Protein AF-A0A535THK3-F1 (afdb_monomer_lite)

Secondary structure (DSSP, 8-state):
-HHHHSSSSPPPHHHHHHHHHHHHHHGGG---SSTTHHHHHHHHHHHHHHHHHHHHSTT--GGGHHHHHHHHHHHHHHHHTTTT-------

Radius of gyration: 14.89 Å; chains: 1; bounding box: 39×20×38 Å

Sequence (91 aa):
MAEKLAGEAAIDAETFNAACFMLTRSLEEIEFAVPEAAPLIRRLLRVCGRVAIDMGVESSSADVWPNTREMAIEWINEALGGLDYEARPQS

Structure (mmCIF, N/CA/C/O backbone):
data_AF-A0A535THK3-F1
#
_entry.id   AF-A0A535THK3-F1
#
loop_
_atom_site.group_PDB
_atom_site.id
_atom_site.type_symbol
_atom_site.label_atom_id
_atom_site.label_alt_id
_atom_site.label_comp_id
_atom_site.label_asym_id
_atom_site.label_entity_id
_atom_site.label_seq_id
_atom_site.pdbx_PDB_ins_code
_atom_site.Cartn_x
_atom_site.Cartn_y
_atom_site.Cartn_z
_atom_site.occupancy
_atom_site.B_iso_or_equiv
_atom_site.auth_seq_id
_atom_site.auth_comp_id
_atom_site.auth_asym_id
_atom_site.auth_atom_id
_atom_site.pdbx_PDB_model_num
ATOM 1 N N . MET A 1 1 ? -10.705 -4.202 -16.615 1.00 55.09 1 MET A N 1
ATOM 2 C CA . MET A 1 1 ? -9.694 -4.144 -15.530 1.00 55.09 1 MET A CA 1
ATOM 3 C C . MET A 1 1 ? -9.683 -5.438 -14.726 1.00 55.09 1 MET A C 1
ATOM 5 O O . MET A 1 1 ? -8.628 -6.046 -14.651 1.00 55.09 1 MET A O 1
ATOM 9 N N . ALA A 1 2 ? -10.840 -5.924 -14.252 1.00 55.69 2 ALA A N 1
ATOM 10 C CA . ALA A 1 2 ? -10.965 -7.277 -13.691 1.00 55.69 2 ALA A CA 1
ATOM 11 C C . ALA A 1 2 ? -10.479 -8.378 -14.662 1.00 55.69 2 ALA A C 1
ATOM 13 O O . ALA A 1 2 ? -9.697 -9.227 -14.269 1.00 55.69 2 ALA A O 1
ATOM 14 N N . GLU A 1 3 ? -10.816 -8.293 -15.955 1.00 51.56 3 GLU A N 1
ATOM 15 C CA . GLU A 1 3 ? -10.311 -9.233 -16.978 1.00 51.56 3 GLU A CA 1
ATOM 16 C C . GLU A 1 3 ? -8.792 -9.154 -17.221 1.00 51.56 3 GLU A C 1
ATOM 18 O O . GLU A 1 3 ? -8.195 -10.147 -17.612 1.00 51.56 3 GLU A O 1
ATOM 23 N N . LYS A 1 4 ? -8.141 -8.008 -16.954 1.00 54.09 4 LYS A N 1
ATOM 24 C CA . LYS A 1 4 ? -6.670 -7.884 -17.024 1.00 54.09 4 LYS A CA 1
ATOM 25 C C . LYS A 1 4 ? -5.985 -8.495 -15.798 1.00 54.09 4 LYS A C 1
ATOM 27 O O . LYS A 1 4 ? -4.877 -8.985 -15.919 1.00 54.09 4 LYS A O 1
ATOM 32 N N . LEU A 1 5 ? -6.648 -8.472 -14.640 1.00 54.84 5 LEU A N 1
ATOM 33 C CA . LEU A 1 5 ? -6.206 -9.183 -13.434 1.00 54.84 5 LEU A CA 1
ATOM 34 C C . LEU A 1 5 ? -6.472 -10.699 -13.525 1.00 54.84 5 LEU A C 1
ATOM 36 O O . LEU A 1 5 ? -5.815 -11.467 -12.833 1.00 54.84 5 LEU A O 1
ATOM 40 N N . ALA A 1 6 ? -7.425 -11.120 -14.364 1.00 58.69 6 ALA A N 1
ATOM 41 C CA . ALA A 1 6 ? -7.815 -12.517 -14.578 1.00 58.69 6 ALA A CA 1
ATOM 42 C C . ALA A 1 6 ? -7.198 -13.163 -15.838 1.00 58.69 6 ALA A C 1
ATOM 44 O O . ALA A 1 6 ? -7.411 -14.351 -16.074 1.00 58.69 6 ALA A O 1
ATOM 45 N N . GLY A 1 7 ? -6.472 -12.398 -16.659 1.00 53.16 7 GLY A N 1
ATOM 46 C CA . GLY A 1 7 ? -5.822 -12.868 -17.884 1.00 53.16 7 GLY A CA 1
ATOM 47 C C . GLY A 1 7 ? -4.319 -13.093 -17.700 1.00 53.16 7 GLY A C 1
ATOM 48 O O . GLY A 1 7 ? -3.685 -12.413 -16.904 1.00 53.16 7 GLY A O 1
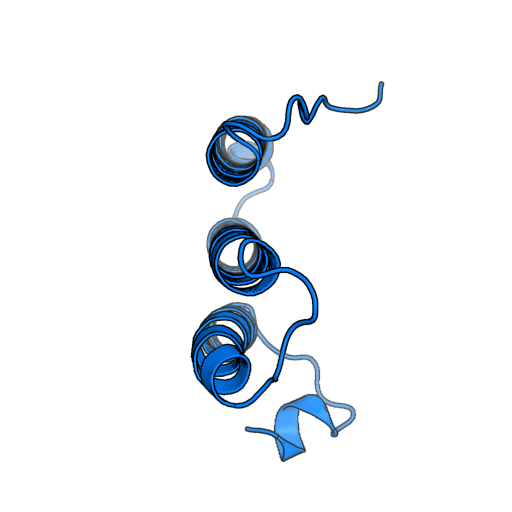ATOM 49 N N . GLU A 1 8 ? -3.737 -14.008 -18.480 1.00 57.59 8 GLU A N 1
ATOM 50 C CA . GLU A 1 8 ? -2.310 -14.400 -18.453 1.00 57.59 8 GLU A CA 1
ATOM 51 C C . GLU A 1 8 ? -1.302 -13.274 -18.788 1.00 57.59 8 GLU A C 1
ATOM 53 O O . GLU A 1 8 ? -0.092 -13.499 -18.749 1.00 57.59 8 GLU A O 1
ATOM 58 N N . ALA A 1 9 ? -1.755 -12.065 -19.133 1.00 65.62 9 ALA A N 1
ATOM 59 C CA . ALA A 1 9 ? -0.868 -10.954 -19.470 1.00 65.62 9 ALA A CA 1
ATOM 60 C C . ALA A 1 9 ? -0.322 -10.268 -18.206 1.00 65.62 9 ALA A C 1
ATOM 62 O O . ALA A 1 9 ? -1.080 -9.907 -17.307 1.00 65.62 9 ALA A O 1
ATOM 63 N N . ALA A 1 10 ? 0.993 -10.035 -18.167 1.00 77.31 10 ALA A N 1
ATOM 64 C CA . ALA A 1 10 ? 1.630 -9.287 -17.088 1.00 77.31 10 ALA A CA 1
ATOM 65 C C . ALA A 1 10 ? 1.034 -7.872 -16.971 1.00 77.31 10 ALA A C 1
ATOM 67 O O . ALA A 1 10 ? 0.861 -7.170 -17.970 1.00 77.31 10 ALA A O 1
ATOM 68 N N . ILE A 1 11 ? 0.726 -7.458 -15.743 1.00 87.38 11 ILE A N 1
ATOM 69 C CA . ILE A 1 11 ? 0.273 -6.099 -15.434 1.00 87.38 11 ILE A CA 1
ATOM 70 C C . ILE A 1 11 ? 1.481 -5.171 -15.280 1.00 87.38 11 ILE A C 1
ATOM 72 O O . ILE A 1 11 ? 2.443 -5.511 -14.593 1.00 87.38 11 ILE A O 1
ATOM 76 N N . ASP A 1 12 ? 1.432 -4.001 -15.918 1.00 91.25 12 ASP A N 1
ATOM 77 C CA . ASP A 1 12 ? 2.432 -2.948 -15.721 1.00 91.25 12 ASP A CA 1
ATOM 78 C C . ASP A 1 12 ? 2.241 -2.221 -14.373 1.00 91.25 12 ASP A C 1
ATOM 80 O O . ASP A 1 12 ? 1.215 -2.360 -13.694 1.00 91.25 12 ASP A O 1
ATOM 84 N N . ALA A 1 13 ? 3.251 -1.445 -13.970 1.00 92.94 13 ALA A N 1
ATOM 85 C CA . ALA A 1 13 ? 3.271 -0.729 -12.694 1.00 92.94 13 ALA A CA 1
ATOM 86 C C . ALA A 1 13 ? 2.112 0.271 -12.538 1.00 92.94 13 ALA A C 1
ATOM 88 O O . ALA A 1 13 ? 1.541 0.408 -11.452 1.00 92.94 13 ALA A O 1
ATOM 89 N N . GLU A 1 14 ? 1.730 0.945 -13.623 1.00 93.50 14 GLU A N 1
ATOM 90 C CA . GLU A 1 14 ? 0.622 1.902 -13.635 1.00 93.50 14 GLU A CA 1
ATOM 91 C C . GLU A 1 14 ? -0.719 1.202 -13.406 1.00 93.50 14 GLU A C 1
ATOM 93 O O . GLU A 1 14 ? -1.517 1.627 -12.564 1.00 93.50 14 GLU A O 1
ATOM 98 N N . THR A 1 15 ? -0.938 0.081 -14.092 1.00 93.69 15 THR A N 1
ATOM 99 C CA . THR A 1 15 ? -2.114 -0.775 -13.935 1.00 93.69 15 THR A CA 1
ATOM 100 C C . THR A 1 15 ? -2.171 -1.365 -12.530 1.00 93.69 15 THR A C 1
ATOM 102 O O . THR A 1 15 ? -3.251 -1.402 -11.936 1.00 93.69 15 THR A O 1
ATOM 105 N N . PHE A 1 16 ? -1.034 -1.783 -11.965 1.00 94.62 16 PHE A N 1
ATOM 106 C CA . PHE A 1 16 ? -0.959 -2.271 -10.588 1.00 94.62 16 PHE A CA 1
ATOM 107 C C . PHE A 1 16 ? -1.348 -1.181 -9.579 1.00 94.62 16 PHE A C 1
ATOM 109 O O . PHE A 1 16 ? -2.227 -1.395 -8.745 1.00 94.62 16 PHE A O 1
ATOM 116 N N . ASN A 1 17 ? -0.763 0.016 -9.680 1.00 94.88 17 ASN A N 1
ATOM 117 C CA . ASN A 1 17 ? -1.098 1.139 -8.803 1.00 94.88 17 ASN A CA 1
ATOM 118 C C . ASN A 1 17 ? -2.578 1.547 -8.927 1.00 94.88 17 ASN A C 1
ATOM 120 O O . ASN A 1 17 ? -3.256 1.772 -7.921 1.00 94.88 17 ASN A O 1
ATOM 124 N N . ALA A 1 18 ? -3.114 1.570 -10.151 1.00 94.38 18 ALA A N 1
ATOM 125 C CA . ALA A 1 18 ? -4.535 1.803 -10.382 1.00 94.38 18 ALA A CA 1
ATOM 126 C C . ALA A 1 18 ? -5.405 0.712 -9.733 1.00 94.38 18 ALA A C 1
ATOM 128 O O . ALA A 1 18 ? -6.455 1.020 -9.167 1.00 94.38 18 ALA A O 1
ATOM 129 N N . ALA A 1 19 ? -4.977 -0.554 -9.771 1.00 95.56 19 ALA A N 1
ATOM 130 C CA . ALA A 1 19 ? -5.679 -1.650 -9.109 1.00 95.56 19 ALA A CA 1
ATOM 131 C C . ALA A 1 19 ? -5.669 -1.485 -7.584 1.00 95.56 19 ALA A C 1
ATOM 133 O O . ALA A 1 19 ? -6.728 -1.599 -6.968 1.00 95.56 19 ALA A O 1
ATOM 134 N N . CYS A 1 20 ? -4.530 -1.128 -6.980 1.00 95.88 20 CYS A N 1
ATOM 135 C CA . CYS A 1 20 ? -4.454 -0.802 -5.553 1.00 95.88 20 CYS A CA 1
ATOM 136 C C . CYS A 1 20 ? -5.449 0.301 -5.172 1.00 95.88 20 CYS A C 1
ATOM 138 O O . CYS A 1 20 ? -6.186 0.146 -4.200 1.00 95.88 20 CYS A O 1
ATOM 140 N N . PHE A 1 21 ? -5.524 1.379 -5.961 1.00 94.12 21 PHE A N 1
ATOM 141 C CA . PHE A 1 21 ? -6.494 2.452 -5.742 1.00 94.12 21 PHE A CA 1
ATOM 142 C C . PHE A 1 21 ? -7.942 1.957 -5.841 1.00 94.12 21 PHE A C 1
ATOM 144 O O . PHE A 1 21 ? -8.744 2.234 -4.951 1.00 94.12 21 PHE A O 1
ATOM 151 N N . MET A 1 22 ? -8.286 1.190 -6.876 1.00 95.06 22 MET A N 1
ATOM 152 C CA . MET A 1 22 ? -9.636 0.641 -7.033 1.00 95.06 22 MET A CA 1
ATOM 153 C C . MET A 1 22 ? -10.030 -0.261 -5.859 1.00 95.06 22 MET A C 1
ATOM 155 O O . MET A 1 22 ? -11.130 -0.116 -5.326 1.00 95.06 22 MET A O 1
ATOM 159 N N . LEU A 1 23 ? -9.115 -1.116 -5.392 1.00 95.69 23 LEU A N 1
ATOM 160 C CA . LEU A 1 23 ? -9.337 -1.969 -4.224 1.00 95.69 23 LEU A CA 1
ATOM 161 C C . LEU A 1 23 ? -9.650 -1.151 -2.966 1.00 95.69 23 LEU A C 1
ATOM 163 O O . LEU A 1 23 ? -10.490 -1.575 -2.180 1.00 95.69 23 LEU A O 1
ATOM 167 N N . THR A 1 24 ? -9.072 0.048 -2.793 1.00 94.06 24 THR A N 1
ATOM 168 C CA . THR A 1 24 ? -9.399 0.904 -1.634 1.00 94.06 24 THR A CA 1
ATOM 169 C C . THR A 1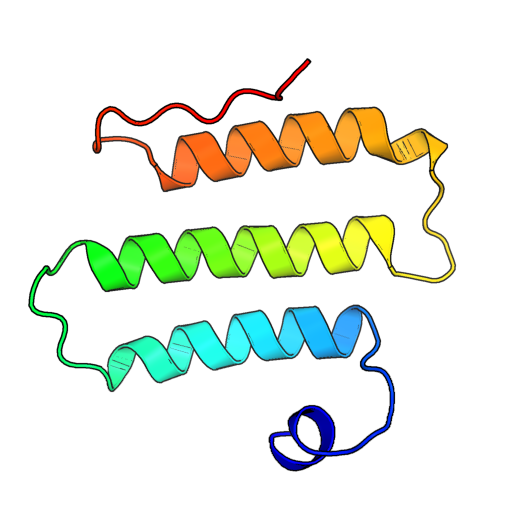 24 ? -10.872 1.306 -1.561 1.00 94.06 24 THR A C 1
ATOM 171 O O . THR A 1 24 ? -11.391 1.507 -0.458 1.00 94.06 24 THR A O 1
ATOM 174 N N . ARG A 1 25 ? -11.538 1.405 -2.720 1.00 90.44 25 ARG A N 1
ATOM 175 C CA . ARG A 1 25 ? -12.970 1.706 -2.829 1.00 90.44 25 ARG A CA 1
ATOM 176 C C . ARG A 1 25 ? -13.807 0.471 -2.531 1.00 90.44 25 ARG A C 1
ATOM 178 O O . ARG A 1 25 ? -14.762 0.566 -1.776 1.00 90.44 25 ARG A O 1
ATOM 185 N N . SER A 1 26 ? -13.397 -0.695 -3.031 1.00 92.56 26 SER A N 1
ATOM 186 C CA . SER A 1 26 ? -14.069 -1.970 -2.740 1.00 92.56 26 SER A CA 1
ATOM 187 C C . SER A 1 26 ? -14.093 -2.310 -1.246 1.00 92.56 26 SER A C 1
ATOM 189 O O . SER A 1 26 ? -14.992 -3.009 -0.796 1.00 92.56 26 SER A O 1
ATOM 191 N N . LEU A 1 27 ? -13.159 -1.777 -0.448 1.00 93.31 27 LEU A N 1
ATOM 192 C CA . LEU A 1 27 ? -13.187 -1.926 1.014 1.00 93.31 27 LEU A CA 1
ATOM 193 C C . LEU A 1 27 ? -14.408 -1.269 1.679 1.00 93.31 27 LEU A C 1
ATOM 195 O O . LEU A 1 27 ? -14.695 -1.595 2.824 1.00 93.31 27 LEU A O 1
ATOM 199 N N . GLU A 1 28 ? -15.102 -0.333 1.019 1.00 86.81 28 GLU A N 1
ATOM 200 C CA . GLU A 1 28 ? -16.343 0.272 1.539 1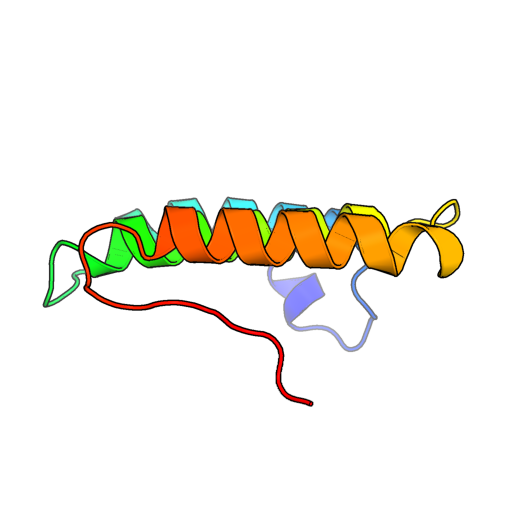.00 86.81 28 GLU A CA 1
ATOM 201 C C . GLU A 1 28 ? -17.516 -0.715 1.543 1.00 86.81 28 GLU A C 1
ATOM 203 O O . GLU A 1 28 ? -18.458 -0.540 2.310 1.00 86.81 28 GLU A O 1
ATOM 208 N N . GLU A 1 29 ? -17.445 -1.758 0.718 1.00 90.62 29 GLU A N 1
ATOM 209 C CA . GLU A 1 29 ? -18.501 -2.762 0.557 1.00 90.62 29 GLU A CA 1
ATOM 210 C C . GLU A 1 29 ? -18.299 -3.981 1.472 1.00 90.62 29 GLU A C 1
ATOM 212 O O . GLU A 1 29 ? -19.150 -4.867 1.526 1.00 90.62 29 GLU A O 1
ATOM 217 N N . ILE A 1 30 ? -17.176 -4.043 2.195 1.00 94.06 30 ILE A N 1
ATOM 218 C CA . ILE A 1 30 ? -16.843 -5.151 3.092 1.00 94.06 30 ILE A CA 1
ATOM 219 C C . ILE A 1 30 ? -17.254 -4.797 4.520 1.00 94.06 30 ILE A C 1
ATOM 221 O O . ILE A 1 30 ? -16.798 -3.806 5.093 1.00 94.06 30 ILE A O 1
ATOM 225 N N . GLU A 1 31 ? -18.055 -5.665 5.133 1.00 93.81 31 GLU A N 1
ATOM 226 C CA . GLU A 1 31 ? -18.392 -5.574 6.551 1.00 93.81 31 GLU A CA 1
ATOM 227 C C . GLU A 1 31 ? -17.275 -6.205 7.396 1.00 93.81 31 GLU A C 1
ATOM 229 O O . GLU A 1 31 ? -17.200 -7.420 7.588 1.00 93.81 31 GLU A O 1
ATOM 234 N N . PHE A 1 32 ? -16.344 -5.374 7.864 1.00 93.38 32 PHE A N 1
ATOM 235 C CA . PHE A 1 32 ? -15.246 -5.828 8.714 1.00 93.38 32 PHE A CA 1
ATOM 236 C C . PHE A 1 32 ? -15.704 -6.022 10.162 1.00 93.38 32 PHE A C 1
ATOM 238 O O . PHE A 1 32 ? -16.309 -5.135 10.757 1.00 93.38 32 PHE A O 1
ATOM 245 N N . ALA A 1 33 ? -15.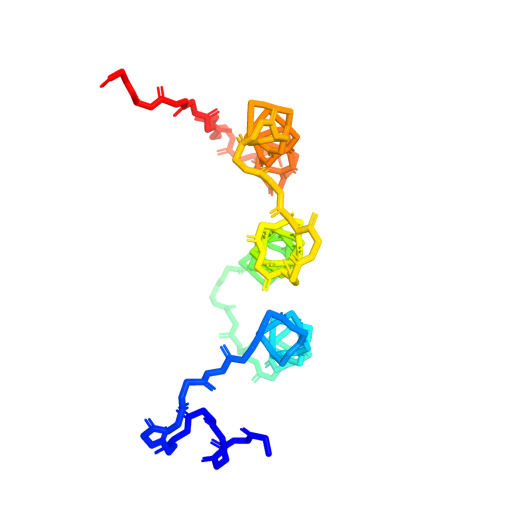303 -7.142 10.771 1.00 94.56 33 ALA A N 1
ATOM 246 C CA . ALA A 1 33 ? -15.510 -7.392 12.200 1.00 94.56 33 ALA A CA 1
ATOM 247 C C . ALA A 1 33 ? -14.730 -6.419 13.111 1.00 94.56 33 ALA A C 1
ATOM 249 O O . ALA A 1 33 ? -15.061 -6.272 14.285 1.00 94.56 33 ALA A O 1
ATOM 250 N N . VAL A 1 34 ? -13.688 -5.773 12.575 1.00 90.62 34 VAL A N 1
ATOM 251 C CA . VAL A 1 34 ? -12.810 -4.826 13.274 1.00 90.62 34 VAL A CA 1
ATOM 252 C C . VAL A 1 34 ? -12.793 -3.507 12.483 1.00 90.62 34 VAL A C 1
ATOM 254 O O . VAL A 1 34 ? -12.309 -3.509 11.346 1.00 90.62 34 VAL A O 1
ATOM 257 N N . PRO A 1 35 ? -13.308 -2.389 13.033 1.00 84.06 35 PRO A N 1
ATOM 258 C CA . PRO A 1 35 ? -13.411 -1.106 12.323 1.00 84.06 35 PRO A CA 1
ATOM 259 C C . PRO A 1 35 ? -12.079 -0.559 11.788 1.00 84.06 35 PRO A C 1
ATOM 261 O O . PRO A 1 35 ? -12.040 0.124 10.763 1.00 84.06 35 PRO A O 1
ATOM 264 N N . GLU A 1 36 ? -10.974 -0.878 12.457 1.00 85.56 36 GLU A N 1
ATOM 265 C CA . GLU A 1 36 ? -9.620 -0.435 12.127 1.00 85.56 36 GLU A CA 1
ATOM 266 C C . GLU A 1 36 ? -9.046 -1.131 10.880 1.00 85.56 36 GLU A C 1
ATOM 268 O O . GLU A 1 36 ? -8.099 -0.625 10.270 1.00 85.56 36 GLU A O 1
ATOM 273 N N . ALA A 1 37 ? -9.632 -2.258 10.454 1.00 89.88 37 ALA A N 1
ATOM 274 C CA . ALA A 1 37 ? -9.121 -3.056 9.343 1.00 89.88 37 ALA A CA 1
ATOM 275 C C . ALA A 1 37 ? -9.182 -2.306 8.003 1.00 89.88 37 ALA A C 1
ATOM 277 O O . ALA A 1 37 ? -8.186 -2.252 7.280 1.00 89.88 37 ALA A O 1
ATOM 278 N N . ALA A 1 38 ? -10.316 -1.679 7.668 1.00 91.69 38 ALA A N 1
ATOM 279 C CA . ALA A 1 38 ? -10.454 -0.991 6.384 1.00 91.69 38 ALA A CA 1
ATOM 280 C C . ALA A 1 38 ? -9.476 0.198 6.241 1.00 91.69 38 ALA A C 1
ATOM 282 O O . ALA A 1 38 ? -8.791 0.276 5.219 1.00 91.69 38 ALA A O 1
ATOM 283 N N . PRO A 1 39 ? -9.336 1.113 7.226 1.00 88.75 39 PRO A N 1
ATOM 284 C CA . PRO A 1 39 ? -8.312 2.158 7.187 1.00 88.75 39 PRO A CA 1
ATOM 285 C C . PRO A 1 39 ? -6.882 1.620 7.054 1.00 88.75 39 PRO A C 1
ATOM 287 O O . PRO A 1 39 ? -6.107 2.173 6.273 1.00 88.75 39 PRO A O 1
ATOM 290 N N . LEU A 1 40 ? -6.536 0.540 7.765 1.00 89.88 40 LEU A N 1
ATOM 291 C CA . LEU A 1 40 ? -5.213 -0.083 7.677 1.00 89.88 40 LEU A CA 1
ATOM 292 C C . LEU A 1 40 ? -4.935 -0.615 6.265 1.00 89.88 40 LEU A C 1
ATOM 294 O O . LEU A 1 40 ? -3.928 -0.252 5.655 1.00 89.88 40 LEU A O 1
ATOM 298 N N . ILE A 1 41 ? -5.852 -1.410 5.705 1.00 93.62 41 ILE A N 1
ATOM 299 C CA . ILE A 1 41 ? -5.695 -1.985 4.362 1.00 93.62 41 ILE A CA 1
ATOM 300 C C . ILE A 1 41 ? -5.583 -0.872 3.309 1.00 93.62 41 ILE A C 1
ATOM 302 O O . ILE A 1 41 ? -4.736 -0.958 2.421 1.00 93.62 41 ILE A O 1
ATOM 306 N N . ARG A 1 42 ? -6.364 0.216 3.427 1.00 92.88 42 ARG A N 1
ATOM 307 C CA . ARG A 1 42 ? -6.250 1.381 2.525 1.00 92.88 42 ARG A CA 1
ATOM 308 C C . ARG A 1 42 ? -4.847 1.982 2.527 1.00 92.88 42 ARG A C 1
ATOM 310 O O . ARG A 1 42 ? -4.322 2.300 1.460 1.00 92.88 42 ARG A O 1
ATOM 317 N N . ARG A 1 43 ? -4.240 2.146 3.706 1.00 91.38 43 ARG A N 1
ATOM 318 C CA . ARG A 1 43 ? -2.881 2.693 3.826 1.00 91.38 43 ARG A CA 1
ATOM 319 C C . ARG A 1 43 ? -1.847 1.744 3.221 1.00 91.38 43 ARG A C 1
ATOM 321 O O . ARG A 1 43 ? -1.017 2.194 2.439 1.00 91.38 43 ARG A O 1
ATOM 328 N N . LEU A 1 44 ? -1.952 0.442 3.488 1.00 93.88 44 LEU A N 1
ATOM 329 C CA . LEU A 1 44 ? -1.038 -0.559 2.928 1.00 93.88 44 LEU A CA 1
ATOM 330 C C . LEU A 1 44 ? -1.131 -0.647 1.397 1.00 93.88 44 LEU A C 1
ATOM 332 O O . LEU A 1 44 ? -0.107 -0.626 0.722 1.00 93.88 44 LEU A O 1
ATOM 336 N N . LEU A 1 45 ? -2.342 -0.648 0.829 1.00 95.56 45 LEU A N 1
ATOM 337 C CA . LEU A 1 45 ? -2.539 -0.643 -0.627 1.00 95.56 45 LEU A CA 1
ATOM 338 C C . LEU A 1 45 ? -1.915 0.589 -1.293 1.00 95.56 45 LEU A C 1
ATOM 340 O O . LEU A 1 45 ? -1.359 0.482 -2.386 1.00 95.56 45 LEU A O 1
ATOM 344 N N . ARG A 1 46 ? -1.960 1.752 -0.631 1.00 93.00 46 ARG A N 1
ATOM 345 C CA . ARG A 1 46 ? -1.292 2.965 -1.117 1.00 93.00 46 ARG A CA 1
ATOM 346 C C . ARG A 1 46 ? 0.228 2.795 -1.172 1.00 93.00 46 ARG A C 1
ATOM 348 O O . ARG A 1 46 ? 0.835 3.225 -2.150 1.00 93.00 46 ARG A O 1
ATOM 355 N N . VAL A 1 47 ? 0.828 2.164 -0.161 1.00 94.31 47 VAL A N 1
ATOM 356 C CA . VAL A 1 47 ? 2.267 1.854 -0.162 1.00 94.31 47 VAL A CA 1
ATOM 357 C C . VAL A 1 47 ? 2.610 0.903 -1.305 1.00 94.31 47 VAL A C 1
ATOM 359 O O . VAL A 1 47 ? 3.525 1.189 -2.072 1.00 94.31 47 VAL A O 1
ATOM 362 N N . CYS A 1 48 ? 1.842 -0.177 -1.478 1.00 94.81 48 CYS A N 1
ATOM 363 C CA . CYS A 1 48 ? 2.061 -1.141 -2.558 1.00 94.81 48 CYS A CA 1
ATOM 364 C C . CYS A 1 48 ? 2.048 -0.476 -3.940 1.00 94.81 48 CYS A C 1
ATOM 366 O O . CYS A 1 48 ? 2.963 -0.689 -4.733 1.00 94.81 48 CYS A O 1
ATOM 368 N N . GLY A 1 49 ? 1.038 0.354 -4.220 1.00 94.25 49 GLY A N 1
ATOM 369 C CA . GLY A 1 49 ? 0.933 1.059 -5.497 1.00 94.25 49 GLY A CA 1
ATOM 370 C C . GLY A 1 49 ? 2.099 2.018 -5.746 1.00 94.25 49 GLY A C 1
ATOM 371 O O . GLY A 1 49 ? 2.631 2.073 -6.854 1.00 94.25 49 GLY A O 1
ATOM 372 N N . ARG A 1 50 ? 2.556 2.728 -4.706 1.00 91.44 50 ARG A N 1
ATOM 373 C CA . ARG A 1 50 ? 3.689 3.654 -4.815 1.00 91.44 50 ARG A CA 1
ATOM 374 C C . ARG A 1 50 ? 5.008 2.935 -5.085 1.00 91.44 50 ARG A C 1
ATOM 376 O O . ARG A 1 50 ? 5.717 3.340 -5.997 1.00 91.44 50 ARG A O 1
ATOM 383 N N . VAL A 1 51 ? 5.300 1.855 -4.359 1.00 93.44 51 VAL A N 1
ATOM 384 C CA . VAL A 1 51 ? 6.513 1.049 -4.585 1.00 93.44 51 VAL A CA 1
ATOM 385 C C . VAL A 1 51 ? 6.533 0.476 -6.003 1.00 93.44 51 VAL A C 1
ATOM 387 O O . VAL A 1 51 ? 7.577 0.489 -6.650 1.00 93.44 51 VAL A O 1
ATOM 390 N N . ALA A 1 52 ? 5.383 0.018 -6.511 1.00 92.88 52 ALA A N 1
ATOM 391 C CA . ALA A 1 52 ? 5.278 -0.476 -7.880 1.00 92.88 52 ALA A CA 1
ATOM 392 C C . ALA A 1 52 ? 5.617 0.608 -8.915 1.00 92.88 52 ALA A C 1
ATOM 394 O O . ALA A 1 52 ? 6.348 0.321 -9.855 1.00 92.88 52 ALA A O 1
ATOM 395 N N . ILE A 1 53 ? 5.142 1.846 -8.735 1.00 91.56 53 ILE A N 1
ATOM 396 C CA . ILE A 1 53 ? 5.508 2.969 -9.615 1.00 91.56 53 ILE A CA 1
ATOM 397 C C . ILE A 1 53 ? 6.993 3.301 -9.507 1.00 91.56 53 ILE A C 1
ATOM 399 O O . ILE A 1 53 ? 7.665 3.384 -10.528 1.00 91.56 53 ILE A O 1
ATOM 403 N N . ASP A 1 54 ? 7.513 3.466 -8.293 1.00 89.00 54 ASP A N 1
ATOM 404 C CA . ASP A 1 54 ? 8.888 3.932 -8.096 1.00 89.00 54 ASP A CA 1
ATOM 405 C C . ASP A 1 54 ? 9.918 2.929 -8.650 1.00 89.00 54 ASP A C 1
ATOM 407 O O . ASP A 1 54 ? 10.987 3.329 -9.116 1.00 89.00 54 ASP A O 1
ATOM 411 N N . MET A 1 55 ? 9.577 1.634 -8.677 1.00 90.44 55 MET A N 1
ATOM 412 C CA . MET A 1 55 ? 10.484 0.557 -9.096 1.00 90.44 55 MET A CA 1
ATOM 413 C C . MET A 1 55 ? 10.133 -0.126 -10.423 1.00 90.44 55 MET A C 1
ATOM 415 O O . MET A 1 55 ? 10.952 -0.890 -10.929 1.00 90.44 55 MET A O 1
ATOM 419 N N . GLY A 1 56 ? 8.934 0.085 -10.964 1.00 85.62 56 GLY A N 1
ATOM 420 C CA . GLY A 1 56 ? 8.398 -0.705 -12.076 1.00 85.62 56 GLY A CA 1
ATOM 421 C C . GLY A 1 56 ? 8.133 0.069 -13.365 1.00 85.62 56 GLY A C 1
ATOM 422 O O . GLY A 1 56 ? 7.595 -0.520 -14.303 1.00 85.62 56 GLY A O 1
ATOM 423 N N . VAL A 1 57 ? 8.474 1.360 -13.434 1.00 87.69 57 VAL A N 1
ATOM 424 C CA . VAL A 1 57 ? 8.423 2.130 -14.690 1.00 87.69 57 VAL A CA 1
ATOM 425 C C . VAL A 1 57 ? 9.757 2.033 -15.434 1.00 87.69 57 VAL A C 1
ATOM 427 O O . VAL A 1 57 ? 10.793 1.758 -14.839 1.00 87.69 57 VAL A O 1
ATOM 430 N N . GLU A 1 58 ? 9.759 2.270 -16.747 1.00 83.19 58 GLU A N 1
ATOM 431 C CA . GLU A 1 58 ? 10.949 2.077 -17.599 1.00 83.19 58 GLU A CA 1
ATOM 432 C C . GLU A 1 58 ? 12.165 2.917 -17.159 1.00 83.19 58 GLU A C 1
ATOM 434 O O . GLU A 1 58 ? 13.309 2.505 -17.332 1.00 83.19 58 GLU A O 1
ATOM 439 N N . SER A 1 59 ? 11.927 4.076 -16.540 1.00 83.25 59 SER A N 1
ATOM 440 C CA . SER A 1 59 ? 12.975 4.951 -16.004 1.00 83.25 59 SER A CA 1
ATOM 441 C C . SER A 1 59 ? 13.474 4.566 -14.605 1.00 83.25 59 SER A C 1
ATOM 443 O O . SER A 1 59 ? 14.347 5.252 -14.071 1.00 83.25 59 SER A O 1
ATOM 445 N N . SER A 1 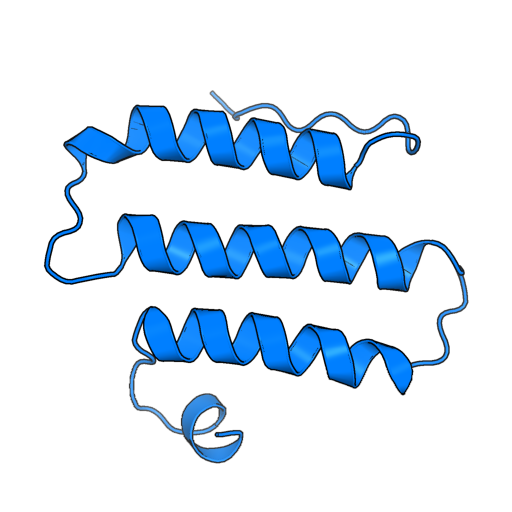60 ? 12.903 3.540 -13.971 1.00 87.75 60 SER A N 1
ATOM 446 C CA . SER A 1 60 ? 13.309 3.105 -12.634 1.00 87.75 60 SER A CA 1
ATOM 447 C C . SER A 1 60 ? 14.710 2.491 -12.666 1.00 87.75 60 SER A C 1
ATOM 449 O O . SER A 1 60 ? 15.038 1.681 -13.530 1.00 87.75 60 SER A O 1
ATOM 451 N N . SER A 1 61 ? 15.540 2.855 -11.687 1.00 87.38 61 SER A N 1
ATOM 452 C CA . SER A 1 61 ? 16.872 2.275 -11.486 1.00 87.38 61 SER A CA 1
ATOM 453 C C . SER A 1 61 ? 16.955 1.594 -10.125 1.00 87.38 61 SER A C 1
ATOM 455 O O . SER A 1 61 ? 16.432 2.101 -9.130 1.00 87.38 61 SER A O 1
ATOM 457 N N . ALA A 1 62 ? 17.685 0.479 -10.066 1.00 87.94 62 ALA A N 1
ATOM 458 C CA . ALA A 1 62 ? 18.025 -0.191 -8.814 1.00 87.94 62 ALA A CA 1
ATOM 459 C C . ALA A 1 62 ? 18.821 0.717 -7.857 1.00 87.94 62 ALA A C 1
ATOM 461 O O . ALA A 1 62 ? 18.740 0.533 -6.645 1.00 87.94 62 ALA A O 1
ATOM 462 N N . ASP A 1 63 ? 19.519 1.735 -8.369 1.00 90.06 63 ASP A N 1
ATOM 463 C CA . ASP A 1 63 ? 20.260 2.704 -7.550 1.00 90.06 63 ASP A CA 1
ATOM 464 C C . ASP A 1 63 ? 19.342 3.558 -6.660 1.00 90.06 63 ASP A C 1
ATOM 466 O O . ASP A 1 63 ? 19.783 4.101 -5.648 1.00 90.06 63 ASP A O 1
ATOM 470 N N . VAL A 1 64 ? 18.056 3.673 -7.012 1.00 86.31 64 VAL A N 1
ATOM 471 C CA . VAL A 1 64 ? 17.052 4.420 -6.234 1.00 86.31 64 VAL A CA 1
ATOM 472 C C . VAL A 1 64 ? 16.468 3.562 -5.105 1.00 86.31 64 VAL A C 1
ATOM 474 O O . VAL A 1 64 ? 15.938 4.099 -4.130 1.00 86.31 64 VAL A O 1
ATOM 477 N N . TRP A 1 65 ? 16.628 2.233 -5.175 1.00 88.31 65 TRP A N 1
ATOM 478 C CA . TRP A 1 65 ? 16.038 1.292 -4.222 1.00 88.31 65 TRP A CA 1
ATOM 479 C C . TRP A 1 65 ? 16.357 1.587 -2.751 1.00 88.31 65 TRP A C 1
ATOM 481 O O . TRP A 1 65 ? 15.426 1.507 -1.953 1.00 88.31 65 TRP A O 1
ATOM 491 N N . PRO A 1 66 ? 17.593 1.946 -2.339 1.00 88.44 66 PRO A N 1
ATOM 492 C CA . PRO A 1 66 ? 17.866 2.262 -0.937 1.00 88.44 66 PRO A CA 1
ATOM 493 C C . PRO A 1 66 ? 16.934 3.345 -0.378 1.00 88.44 66 PRO A C 1
ATOM 495 O O . PRO A 1 66 ? 16.376 3.166 0.701 1.00 88.44 66 PRO A O 1
ATOM 498 N N . ASN A 1 67 ? 16.683 4.403 -1.156 1.00 86.62 67 ASN A N 1
ATOM 499 C CA . ASN A 1 67 ? 15.780 5.488 -0.779 1.00 86.62 67 ASN A CA 1
ATOM 500 C C . ASN A 1 67 ? 14.313 5.026 -0.789 1.00 86.62 67 ASN A C 1
ATOM 502 O O . ASN A 1 67 ? 13.599 5.179 0.199 1.00 86.62 67 ASN A O 1
ATOM 506 N N . THR A 1 68 ? 13.869 4.369 -1.867 1.00 89.19 68 THR A N 1
ATOM 507 C CA . THR A 1 68 ? 12.499 3.831 -1.953 1.00 89.19 68 THR A CA 1
ATOM 508 C C . THR A 1 68 ? 12.198 2.855 -0.816 1.00 89.19 68 THR A C 1
ATOM 510 O O . THR A 1 68 ? 11.094 2.857 -0.278 1.00 89.19 68 THR A O 1
ATOM 513 N N . ARG A 1 69 ? 13.175 2.038 -0.411 1.00 89.88 69 ARG A N 1
ATOM 514 C CA . ARG A 1 69 ? 13.062 1.102 0.710 1.00 89.88 69 ARG A CA 1
ATOM 515 C C . ARG A 1 69 ? 12.893 1.829 2.039 1.00 89.88 69 ARG A C 1
ATOM 517 O O . ARG A 1 69 ? 12.035 1.427 2.818 1.00 89.88 69 ARG A O 1
ATOM 524 N N . GLU A 1 70 ? 13.698 2.854 2.307 1.00 90.81 70 GLU A N 1
ATOM 525 C CA . GLU A 1 70 ? 13.570 3.669 3.523 1.00 90.81 70 GLU A CA 1
ATOM 526 C C . GLU A 1 70 ? 12.191 4.335 3.587 1.00 90.81 70 GLU A C 1
ATOM 528 O O . GLU A 1 70 ? 11.455 4.117 4.550 1.00 90.81 70 GLU A O 1
ATOM 533 N N . MET A 1 71 ? 11.773 5.006 2.510 1.00 90.75 71 MET A N 1
ATOM 534 C CA . MET A 1 71 ? 10.454 5.642 2.421 1.00 90.75 71 MET A CA 1
ATOM 535 C C . MET A 1 71 ? 9.301 4.635 2.553 1.00 90.75 71 MET A C 1
ATOM 537 O O . MET A 1 71 ? 8.311 4.901 3.231 1.00 90.75 71 MET A O 1
ATOM 541 N N . ALA A 1 72 ? 9.419 3.451 1.945 1.00 91.44 72 ALA A N 1
ATOM 542 C CA . ALA A 1 72 ? 8.406 2.406 2.063 1.00 91.44 72 ALA A CA 1
ATOM 543 C C . ALA A 1 72 ? 8.257 1.909 3.506 1.00 91.44 72 ALA A C 1
ATOM 545 O O . ALA A 1 72 ? 7.134 1.703 3.963 1.00 91.44 72 ALA A O 1
ATOM 546 N N . ILE A 1 73 ? 9.366 1.737 4.232 1.00 91.56 73 ILE A N 1
ATOM 547 C CA . ILE A 1 73 ? 9.342 1.344 5.647 1.00 91.56 73 ILE A CA 1
ATOM 548 C C . ILE A 1 73 ? 8.693 2.440 6.495 1.00 91.56 73 ILE A C 1
ATOM 550 O O . ILE A 1 73 ? 7.845 2.126 7.331 1.00 91.56 73 ILE A O 1
ATOM 554 N N . GLU A 1 74 ? 9.032 3.709 6.260 1.00 90.69 74 GLU A N 1
ATOM 555 C CA . GLU A 1 74 ? 8.395 4.847 6.933 1.00 90.69 74 GLU A CA 1
ATOM 556 C C . GLU A 1 74 ? 6.879 4.844 6.715 1.00 90.69 74 GLU A C 1
ATOM 558 O O . GLU A 1 74 ? 6.123 4.863 7.684 1.00 90.69 74 GLU A O 1
ATOM 563 N N . TRP A 1 75 ? 6.411 4.703 5.472 1.00 91.69 75 TRP A N 1
ATOM 564 C CA . TRP A 1 75 ? 4.975 4.661 5.188 1.00 91.69 75 TRP A CA 1
ATOM 565 C C . TRP A 1 75 ? 4.266 3.446 5.786 1.00 91.69 75 TRP A C 1
ATOM 567 O O . TRP A 1 75 ? 3.104 3.549 6.182 1.00 91.69 75 TRP A O 1
ATOM 577 N N . ILE A 1 76 ? 4.929 2.287 5.853 1.00 90.62 76 ILE A N 1
ATOM 578 C CA . ILE A 1 76 ? 4.374 1.110 6.533 1.00 90.62 76 ILE A CA 1
ATOM 579 C C . ILE A 1 76 ? 4.250 1.396 8.030 1.00 90.62 76 ILE A C 1
ATOM 581 O O . ILE A 1 76 ? 3.199 1.136 8.607 1.00 90.62 76 ILE A O 1
ATOM 585 N N . ASN A 1 77 ? 5.273 1.975 8.655 1.00 90.44 77 ASN A N 1
ATOM 586 C CA . ASN A 1 77 ? 5.227 2.347 10.068 1.00 90.44 77 ASN A CA 1
ATOM 587 C C . ASN A 1 77 ? 4.143 3.392 10.355 1.00 90.44 77 ASN A C 1
ATOM 589 O O . ASN A 1 77 ? 3.393 3.247 11.316 1.00 90.44 77 ASN A O 1
ATOM 593 N N . GLU A 1 78 ? 3.977 4.391 9.489 1.00 86.94 78 GLU A N 1
ATOM 594 C CA . GLU A 1 78 ? 2.858 5.336 9.558 1.00 86.94 78 GLU A CA 1
ATOM 595 C C . GLU A 1 78 ? 1.502 4.632 9.409 1.00 86.94 78 GLU A C 1
ATOM 597 O O . GLU A 1 78 ? 0.545 4.957 10.115 1.00 86.94 78 GLU A O 1
ATOM 602 N N . ALA A 1 79 ? 1.404 3.644 8.513 1.00 86.81 79 ALA A N 1
ATOM 603 C CA . ALA A 1 79 ? 0.187 2.863 8.318 1.00 86.81 79 ALA A CA 1
ATOM 604 C C . ALA A 1 79 ? -0.181 2.019 9.546 1.00 86.81 79 ALA A C 1
ATOM 606 O O . ALA A 1 79 ? -1.371 1.858 9.833 1.00 86.81 79 ALA A O 1
ATOM 607 N N . LEU A 1 80 ? 0.837 1.518 10.247 1.00 85.19 80 LEU A N 1
ATOM 608 C CA . LEU A 1 80 ? 0.745 0.697 11.453 1.00 85.19 80 LEU A CA 1
ATOM 609 C C . LEU A 1 80 ? 0.665 1.518 12.754 1.00 85.19 80 LEU A C 1
ATOM 611 O O . LEU A 1 80 ? 0.431 0.951 13.823 1.00 85.19 80 LEU A O 1
ATOM 615 N N . GLY A 1 81 ? 0.837 2.840 12.680 1.00 81.88 81 GLY A N 1
ATOM 616 C CA . GLY A 1 81 ? 0.853 3.729 13.837 1.00 81.88 81 GLY A CA 1
ATOM 617 C C . GLY A 1 81 ? -0.395 3.590 14.715 1.00 81.88 81 GLY A C 1
ATOM 618 O O . GLY A 1 81 ? -1.525 3.634 14.229 1.00 81.88 81 GLY A O 1
ATOM 619 N N . GLY A 1 82 ? -0.180 3.436 16.026 1.00 71.12 82 GLY A N 1
ATOM 620 C CA . GLY A 1 82 ? -1.243 3.242 17.020 1.00 71.12 82 GLY A CA 1
ATOM 621 C C . GLY A 1 82 ? -1.669 1.786 17.246 1.00 71.12 82 GLY A C 1
ATOM 622 O O . GLY A 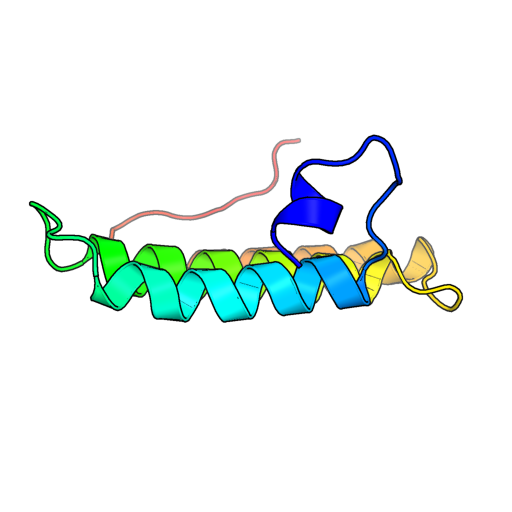1 82 ? -2.570 1.555 18.045 1.00 71.12 82 GLY A O 1
ATOM 623 N N . LEU A 1 83 ? -1.030 0.819 16.575 1.00 72.88 83 LEU A N 1
ATOM 624 C CA . LEU A 1 83 ? -1.280 -0.621 16.740 1.00 72.88 83 LEU A CA 1
ATOM 625 C C . LEU A 1 83 ? -0.106 -1.377 17.398 1.00 72.88 83 LEU A C 1
ATOM 627 O O . LEU A 1 83 ? -0.094 -2.603 17.375 1.00 72.88 83 LEU A O 1
ATOM 631 N N . ASP A 1 84 ? 0.887 -0.663 17.943 1.00 76.06 84 ASP A N 1
ATOM 632 C CA . ASP A 1 84 ? 2.124 -1.212 18.534 1.00 76.06 84 ASP A CA 1
ATOM 633 C C . ASP A 1 84 ? 2.948 -2.127 17.600 1.00 76.06 84 ASP A C 1
ATOM 635 O O . ASP A 1 84 ? 3.768 -2.929 18.051 1.00 76.06 84 ASP A O 1
ATOM 639 N N . TYR A 1 85 ? 2.775 -1.986 16.281 1.00 76.00 85 TYR A N 1
ATOM 640 C CA . TYR A 1 85 ? 3.593 -2.670 15.277 1.00 76.00 85 TYR A CA 1
ATOM 641 C C . TYR A 1 85 ? 4.674 -1.746 14.709 1.00 76.00 85 TYR A C 1
ATOM 643 O O . TYR A 1 85 ? 4.430 -0.570 14.443 1.00 76.00 85 TYR A O 1
ATOM 651 N N . GLU A 1 86 ? 5.853 -2.317 14.453 1.00 83.31 86 GLU A N 1
ATOM 652 C CA . GLU A 1 86 ? 6.980 -1.652 13.798 1.00 83.31 86 GLU A CA 1
ATOM 653 C C . GLU A 1 86 ? 7.549 -2.565 12.701 1.00 83.31 86 GLU A C 1
ATOM 655 O O . GLU A 1 86 ? 8.013 -3.678 12.960 1.00 83.31 86 GLU A O 1
ATOM 660 N N . ALA A 1 87 ? 7.510 -2.096 11.458 1.00 82.12 87 ALA A N 1
ATOM 661 C CA . ALA A 1 87 ? 8.178 -2.713 10.329 1.00 82.12 87 ALA A CA 1
ATOM 662 C C . ALA A 1 87 ? 9.675 -2.401 10.372 1.00 82.12 87 ALA A C 1
ATOM 664 O O . ALA A 1 87 ? 10.101 -1.243 10.376 1.00 82.12 87 ALA A O 1
ATOM 665 N N . ARG A 1 88 ? 10.479 -3.465 10.353 1.00 84.94 88 ARG A N 1
ATOM 666 C CA . ARG A 1 88 ? 11.935 -3.403 10.254 1.00 84.94 88 ARG A CA 1
ATOM 667 C C . ARG A 1 88 ? 12.404 -4.298 9.115 1.00 84.94 88 ARG A C 1
ATOM 669 O O . ARG A 1 88 ? 11.811 -5.358 8.895 1.00 84.94 88 ARG A O 1
ATOM 676 N N . PRO A 1 89 ? 13.463 -3.912 8.395 1.00 76.94 89 PRO A N 1
ATOM 677 C CA . PRO A 1 89 ? 14.032 -4.800 7.406 1.00 76.94 89 PRO A CA 1
ATOM 678 C C . PRO A 1 89 ? 14.613 -6.051 8.068 1.00 76.94 89 PRO A C 1
ATOM 680 O O . PRO A 1 89 ? 15.238 -5.964 9.124 1.00 76.94 89 PRO A O 1
ATOM 683 N N . GLN A 1 90 ? 14.418 -7.204 7.431 1.00 75.50 90 GLN A N 1
ATOM 684 C CA . GLN A 1 90 ? 15.102 -8.434 7.820 1.00 75.50 90 GLN A CA 1
ATOM 685 C C . GLN A 1 90 ? 16.509 -8.435 7.210 1.00 75.50 90 GLN A C 1
ATOM 687 O O . GLN A 1 90 ? 16.677 -8.033 6.054 1.00 75.50 90 GLN A O 1
ATOM 692 N N . SER A 1 91 ? 17.493 -8.793 8.038 1.00 63.56 91 SER A N 1
ATOM 693 C CA . SER A 1 91 ? 18.920 -8.872 7.702 1.00 63.56 91 SER A CA 1
ATOM 694 C C . SER A 1 91 ? 19.229 -9.924 6.646 1.00 63.56 91 SER A C 1
ATOM 696 O O . SER A 1 91 ? 18.566 -10.985 6.671 1.00 63.56 91 SER A O 1
#

pLDDT: mean 85.63, std 11.44, range [51.56, 95.88]

Foldseek 3Di:
DVVVVVDPDDDALQRLLVVLVVVLVVLVVDDDPDPLVSQLSNLLSNLVSVLSVQQGDPPHDPVCVVVNVVVSQVSNCVSCPPVPDHDDDDD